Protein AF-E1QPU1-F1 (afdb_monomer_lite)

Radius of gyration: 16.57 Å; chains: 1; bounding box: 40×19×54 Å

Sequence (77 aa):
MQSNKYELRRKSISITVKELYMLFMYGDHTYRLIIRRDDDCARLILVSDDYEEIESKCLDNVGLNTVMNFLRTALPH

pLDDT: mean 87.12, std 14.65, range [42.75, 97.75]

Foldseek 3Di:
DDDPPPPPPPDPDWDFDPWDWDWDDDPNKIKTWTWDDDPQFIKIWIAIPVRDIDIDPGHNTDIPVNVVVCCVVVDDD

Organism: Vulcanisaeta distributa (strain DSM 14429 / JCM 11212 / NBRC 100878 / IC-017) (NCBI:txid572478)

Secondary structure (DSSP, 8-state):
---------------B-S--EEEEEETTEEEEEEEEEETTEEEEEEEETT--EEEPPPBS--BHHHHHHHHHHHS--

Structure (mmCIF, N/CA/C/O backbone):
data_AF-E1QPU1-F1
#
_entry.id   AF-E1QPU1-F1
#
loop_
_atom_site.group_PDB
_atom_site.id
_atom_site.type_symbol
_atom_site.label_atom_id
_atom_site.label_alt_id
_atom_site.label_comp_id
_atom_site.label_asym_id
_atom_site.label_entity_id
_atom_site.label_seq_id
_atom_site.pdbx_PDB_ins_code
_atom_site.Cartn_x
_atom_site.Cartn_y
_atom_site.Cartn_z
_atom_site.occupancy
_atom_site.B_iso_or_equiv
_atom_site.auth_seq_id
_atom_site.auth_comp_id
_atom_site.auth_asym_id
_atom_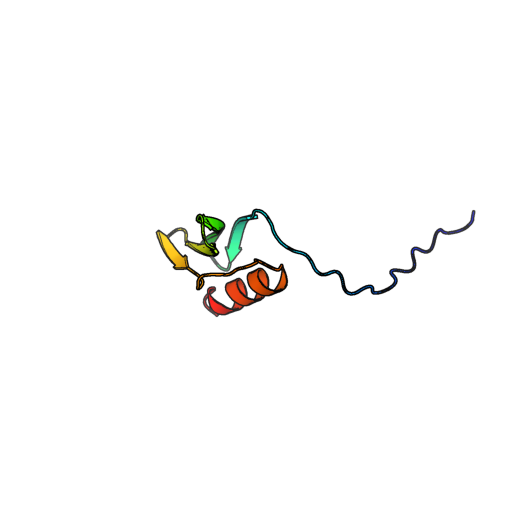site.auth_atom_id
_atom_site.pdbx_PDB_model_num
ATOM 1 N N . MET A 1 1 ? 24.446 -0.401 42.442 1.00 42.75 1 MET A N 1
ATOM 2 C CA . MET A 1 1 ? 23.739 0.058 41.226 1.00 42.75 1 MET A CA 1
ATOM 3 C C . MET A 1 1 ? 22.916 -1.106 40.696 1.00 42.75 1 MET A C 1
ATOM 5 O O . MET A 1 1 ? 23.497 -2.075 40.229 1.00 42.75 1 MET A O 1
ATOM 9 N N . GLN A 1 2 ? 21.592 -1.076 40.867 1.00 43.41 2 GLN A N 1
ATOM 10 C CA . GLN A 1 2 ? 20.702 -2.094 40.299 1.00 43.41 2 GLN A CA 1
ATOM 11 C C . GLN A 1 2 ? 20.514 -1.807 38.808 1.00 43.41 2 GLN A C 1
ATOM 13 O O . GLN A 1 2 ? 20.084 -0.723 38.424 1.00 43.41 2 GLN A O 1
ATOM 18 N N . SER A 1 3 ? 20.890 -2.777 37.978 1.00 49.38 3 SER A N 1
ATOM 19 C CA . SER A 1 3 ? 20.640 -2.760 36.541 1.00 49.38 3 SER A CA 1
AT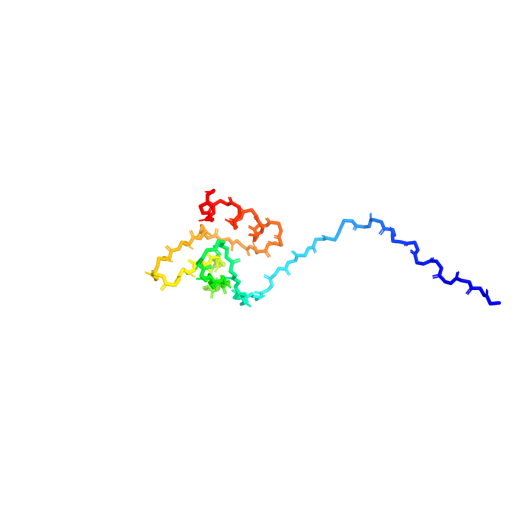OM 20 C C . SER A 1 3 ? 19.137 -2.917 36.308 1.00 49.38 3 SER A C 1
ATOM 22 O O . SER A 1 3 ? 18.567 -3.963 36.624 1.00 49.38 3 SER A O 1
ATOM 24 N N . ASN A 1 4 ? 18.486 -1.869 35.798 1.00 50.28 4 ASN A N 1
ATOM 25 C CA . ASN A 1 4 ? 17.090 -1.917 35.366 1.00 50.28 4 ASN A CA 1
ATOM 26 C C . ASN A 1 4 ? 17.003 -2.779 34.099 1.00 50.28 4 ASN A C 1
ATOM 28 O O . ASN A 1 4 ? 17.123 -2.297 32.973 1.00 50.28 4 ASN A O 1
ATOM 32 N N . LYS A 1 5 ? 16.839 -4.088 34.291 1.00 56.41 5 LYS A N 1
ATOM 33 C CA . LYS A 1 5 ? 16.591 -5.045 33.217 1.00 56.41 5 LYS A CA 1
ATOM 34 C C . LYS A 1 5 ? 15.133 -4.887 32.785 1.00 56.41 5 LYS A C 1
ATOM 36 O O . LYS A 1 5 ? 14.234 -5.415 33.431 1.00 56.41 5 LYS A O 1
ATOM 41 N N . TYR A 1 6 ? 14.889 -4.133 31.714 1.00 61.66 6 TYR A N 1
ATOM 42 C CA . TYR A 1 6 ? 13.573 -4.087 31.079 1.00 61.66 6 TYR A CA 1
ATOM 43 C C . TYR A 1 6 ? 13.257 -5.475 30.511 1.00 61.66 6 TYR A C 1
ATOM 45 O O . TYR A 1 6 ? 13.732 -5.852 29.441 1.00 61.66 6 TYR A O 1
ATOM 53 N N . GLU A 1 7 ? 12.472 -6.267 31.236 1.00 59.00 7 GLU A N 1
ATOM 54 C CA . GLU A 1 7 ? 11.844 -7.449 30.662 1.00 59.00 7 GLU A CA 1
ATOM 55 C C . GLU A 1 7 ? 10.768 -6.983 29.678 1.00 59.00 7 GLU A C 1
ATOM 57 O O . GLU A 1 7 ? 9.671 -6.577 30.066 1.00 59.00 7 GLU A O 1
ATOM 62 N N . LEU A 1 8 ? 11.087 -7.031 28.382 1.00 60.84 8 LEU A N 1
ATOM 63 C CA . LEU A 1 8 ? 10.117 -6.893 27.299 1.00 60.84 8 LEU A CA 1
ATOM 64 C C . LEU A 1 8 ? 9.128 -8.067 27.374 1.00 60.84 8 LEU A C 1
ATOM 66 O O . LEU A 1 8 ? 9.277 -9.083 26.693 1.00 60.84 8 LEU A O 1
ATOM 70 N N . ARG A 1 9 ? 8.106 -7.949 28.227 1.00 60.97 9 ARG A N 1
ATOM 71 C CA . ARG A 1 9 ? 6.951 -8.849 28.203 1.00 60.97 9 ARG A CA 1
ATOM 72 C C . ARG A 1 9 ? 6.297 -8.708 26.831 1.00 60.97 9 ARG A C 1
ATOM 74 O O . ARG A 1 9 ? 5.778 -7.644 26.502 1.00 60.97 9 ARG A O 1
ATOM 81 N N . ARG A 1 10 ? 6.326 -9.779 26.031 1.00 59.09 10 ARG A N 1
ATOM 82 C CA . ARG A 1 10 ? 5.670 -9.864 24.718 1.00 59.09 10 ARG A CA 1
ATOM 83 C C . ARG A 1 10 ? 4.148 -9.774 24.885 1.00 59.09 10 ARG A C 1
ATOM 85 O O . ARG A 1 10 ? 3.457 -10.785 24.868 1.00 59.09 10 ARG A O 1
ATOM 92 N N . LYS A 1 11 ? 3.606 -8.570 25.067 1.00 61.75 11 LYS A N 1
ATOM 93 C CA . LYS A 1 11 ? 2.201 -8.305 24.747 1.00 61.75 11 LYS A CA 1
ATOM 94 C C . LYS A 1 11 ? 2.113 -8.179 23.232 1.00 61.75 11 LYS A C 1
ATOM 96 O O . LYS A 1 11 ? 2.897 -7.447 22.636 1.00 61.75 11 LYS A O 1
ATOM 101 N N . SER A 1 12 ? 1.185 -8.897 22.609 1.00 65.81 12 SER A N 1
ATOM 102 C CA . SER A 1 12 ? 0.834 -8.674 21.208 1.00 65.81 12 SER A CA 1
ATOM 103 C C . SER A 1 12 ? 0.292 -7.250 21.077 1.00 65.81 12 SER A C 1
ATOM 105 O O . SER A 1 12 ? -0.83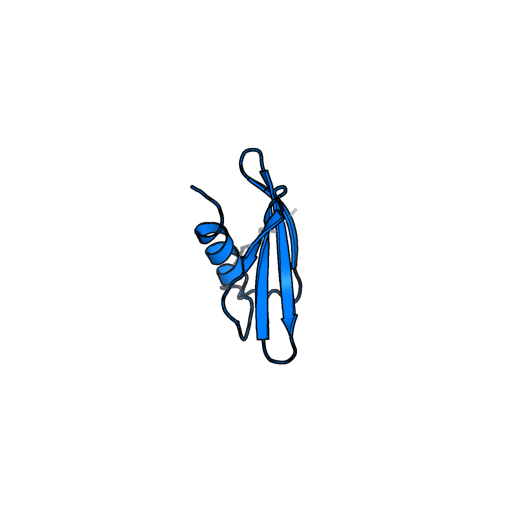5 -6.972 21.487 1.00 65.81 12 SER A O 1
ATOM 107 N N . ILE A 1 13 ? 1.114 -6.329 20.579 1.00 73.62 13 ILE A N 1
ATOM 108 C CA . ILE A 1 13 ? 0.688 -4.957 20.315 1.00 73.62 13 ILE A CA 1
ATOM 109 C C . ILE A 1 13 ? -0.042 -4.976 18.971 1.00 73.62 13 ILE A C 1
ATOM 111 O O . ILE A 1 13 ? 0.556 -5.275 17.940 1.00 73.62 13 ILE A O 1
ATOM 115 N N . SER A 1 14 ? -1.339 -4.671 18.987 1.00 81.25 14 SER A N 1
ATOM 116 C CA . SER A 1 14 ? -2.091 -4.348 17.774 1.00 81.25 14 SER A CA 1
ATOM 117 C C . SER A 1 14 ? -1.930 -2.855 17.502 1.00 81.25 14 SER A C 1
ATOM 119 O O . SER A 1 14 ? -2.381 -2.031 18.297 1.00 81.25 14 SER A O 1
ATOM 121 N N . ILE A 1 15 ? -1.248 -2.507 16.408 1.00 88.94 15 ILE A N 1
ATOM 122 C CA . ILE A 1 15 ? -1.043 -1.116 15.989 1.00 88.94 15 ILE A CA 1
ATOM 123 C C . ILE A 1 15 ? -2.013 -0.808 14.854 1.00 88.94 15 ILE A C 1
ATOM 125 O O . ILE A 1 15 ? -1.927 -1.395 13.773 1.00 88.94 15 ILE A O 1
ATOM 129 N N . THR A 1 16 ? -2.916 0.135 15.108 1.00 92.31 16 THR A N 1
ATOM 130 C CA . THR A 1 16 ? -3.732 0.776 14.075 1.00 92.31 16 THR A CA 1
ATOM 131 C C . THR A 1 16 ? -3.010 2.022 13.580 1.00 92.31 16 THR A C 1
ATOM 133 O O . THR A 1 16 ? -2.619 2.872 14.378 1.00 92.31 16 THR A O 1
ATOM 136 N N . VAL A 1 17 ? -2.849 2.135 12.267 1.00 92.56 17 VAL A N 1
ATOM 137 C CA . VAL A 1 17 ? -2.202 3.265 11.607 1.00 92.56 17 VAL A CA 1
ATOM 138 C C . VAL A 1 17 ? -3.287 4.247 11.178 1.00 92.56 17 VAL A C 1
ATOM 140 O O . VAL A 1 17 ? -4.094 3.965 10.292 1.00 92.56 17 VAL A O 1
ATOM 143 N N . LYS A 1 18 ? -3.355 5.397 11.853 1.00 91.50 18 LYS A N 1
ATOM 144 C CA . LYS A 1 18 ? -4.345 6.437 11.541 1.00 91.50 18 LYS A CA 1
ATOM 145 C C . LYS A 1 18 ? -3.977 7.178 10.267 1.00 91.50 18 LYS A C 1
ATOM 147 O O . LYS A 1 18 ? -4.796 7.234 9.354 1.00 91.50 18 LYS A O 1
ATOM 152 N N . GLU A 1 19 ? -2.737 7.626 10.191 1.00 93.75 19 GLU A N 1
ATOM 153 C CA . GLU A 1 19 ? -2.168 8.325 9.049 1.00 93.75 19 GLU A CA 1
ATOM 154 C C . GLU A 1 19 ? -0.793 7.744 8.758 1.00 93.75 19 GLU A C 1
ATOM 156 O O . GLU A 1 19 ? -0.090 7.281 9.661 1.00 93.75 19 GLU A O 1
ATOM 161 N N . LEU A 1 20 ? -0.431 7.742 7.482 1.00 94.69 20 LEU A N 1
ATOM 162 C CA . LEU A 1 20 ? 0.873 7.305 7.028 1.00 94.69 20 LEU A CA 1
ATOM 163 C C . LEU A 1 20 ? 1.251 8.139 5.820 1.00 94.69 20 LEU A C 1
ATOM 165 O O . LEU A 1 20 ? 0.496 8.208 4.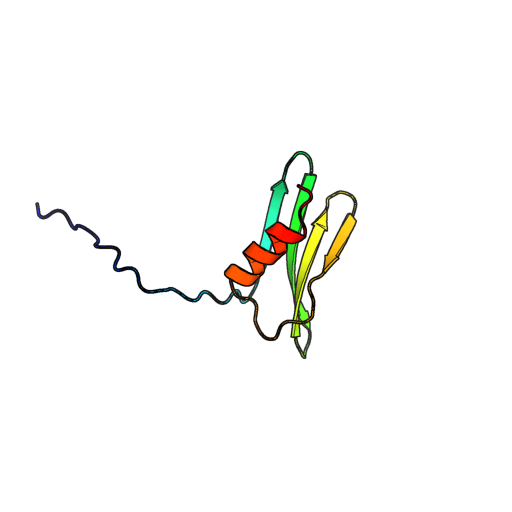853 1.00 94.69 20 LEU A O 1
ATOM 169 N N . TYR A 1 21 ? 2.434 8.727 5.895 1.00 96.06 21 TYR A N 1
ATOM 170 C CA . TYR A 1 21 ? 3.144 9.268 4.756 1.00 96.06 21 TYR A CA 1
ATOM 171 C C . TYR A 1 21 ? 4.572 8.758 4.869 1.00 96.06 21 TYR A C 1
ATOM 173 O O . TYR A 1 21 ? 5.318 9.160 5.762 1.00 96.06 21 TYR A O 1
ATOM 181 N N . MET A 1 22 ? 4.924 7.807 4.015 1.00 96.00 22 MET A N 1
ATOM 182 C CA . MET A 1 22 ? 6.239 7.184 4.016 1.00 96.00 22 MET A CA 1
ATOM 183 C C . MET A 1 22 ? 6.862 7.368 2.642 1.00 96.00 22 MET A C 1
ATOM 185 O O . MET A 1 22 ? 6.276 6.974 1.640 1.00 96.00 22 MET A O 1
ATOM 189 N N . LEU A 1 23 ? 8.056 7.952 2.610 1.00 97.06 23 LEU A N 1
ATOM 190 C CA . LEU A 1 23 ? 8.912 7.979 1.434 1.00 97.06 23 LEU A CA 1
ATOM 191 C C . L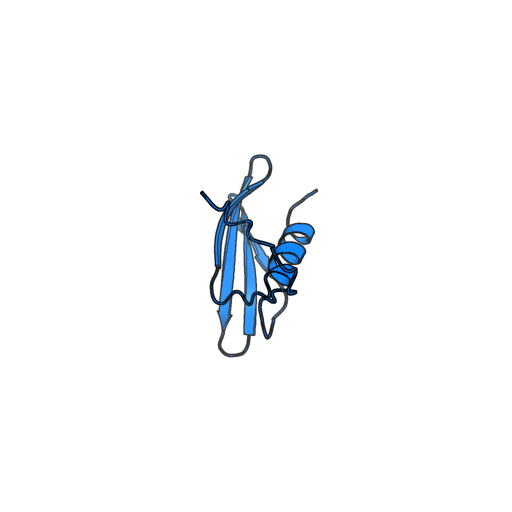EU A 1 23 ? 10.063 7.006 1.685 1.00 97.06 23 LEU A C 1
ATOM 193 O O . LEU A 1 23 ? 10.725 7.104 2.720 1.00 97.06 23 LEU A O 1
ATOM 197 N N . PHE A 1 24 ? 10.274 6.059 0.783 1.00 96.19 24 PHE A N 1
ATOM 198 C CA . PHE A 1 24 ? 11.320 5.050 0.922 1.00 96.19 24 PHE A CA 1
ATOM 199 C C . PHE A 1 24 ? 11.868 4.644 -0.445 1.00 96.19 24 PHE A C 1
ATOM 201 O O . PHE A 1 24 ? 11.227 4.870 -1.467 1.00 96.19 24 PHE A O 1
ATOM 208 N N . MET A 1 25 ? 13.055 4.043 -0.458 1.00 95.50 25 MET A N 1
ATOM 209 C CA . MET A 1 25 ? 13.646 3.463 -1.663 1.00 95.50 25 MET A CA 1
ATOM 210 C C . MET A 1 25 ? 13.546 1.942 -1.616 1.00 95.50 25 MET A C 1
ATOM 212 O O . MET A 1 25 ? 13.717 1.340 -0.550 1.00 95.50 25 MET A O 1
ATOM 216 N N . TYR A 1 26 ? 13.296 1.327 -2.767 1.00 93.06 26 TYR A N 1
ATOM 217 C CA . TYR A 1 26 ? 13.382 -0.117 -2.952 1.00 93.06 26 TYR A CA 1
ATOM 218 C C . TYR A 1 26 ? 14.002 -0.414 -4.320 1.00 93.06 26 TYR A C 1
ATOM 220 O O . TYR A 1 26 ? 13.459 -0.016 -5.350 1.00 93.06 26 TYR A O 1
ATOM 228 N N . GLY A 1 27 ? 15.164 -1.074 -4.317 1.00 90.75 27 GLY A N 1
ATOM 229 C CA . GLY A 1 27 ? 16.034 -1.104 -5.493 1.00 90.75 27 GLY A CA 1
ATOM 230 C C . GLY A 1 27 ? 16.481 0.313 -5.863 1.00 90.75 27 GLY A C 1
ATOM 231 O O . GLY A 1 27 ? 16.878 1.080 -4.983 1.00 90.75 27 GLY A O 1
ATOM 232 N N . ASP A 1 28 ? 16.355 0.656 -7.142 1.00 92.25 28 ASP A N 1
ATOM 233 C CA . ASP A 1 28 ? 16.707 1.975 -7.684 1.00 92.25 28 ASP A CA 1
ATOM 234 C C . ASP A 1 28 ? 15.522 2.959 -7.722 1.00 92.25 28 ASP A C 1
ATOM 236 O O . ASP A 1 28 ? 15.692 4.107 -8.125 1.00 92.25 28 ASP A O 1
ATOM 240 N N . HIS A 1 29 ? 14.338 2.534 -7.265 1.00 92.69 29 HIS A N 1
ATOM 241 C CA . HIS A 1 29 ? 13.112 3.328 -7.326 1.00 92.69 29 HIS A CA 1
ATOM 242 C C . HIS A 1 29 ? 12.766 3.972 -5.986 1.00 92.69 29 HIS A C 1
ATOM 244 O O . HIS A 1 29 ? 12.909 3.369 -4.912 1.00 92.69 29 HIS A O 1
ATOM 250 N N . THR A 1 30 ? 12.242 5.193 -6.054 1.00 95.69 30 THR A N 1
ATOM 251 C CA . THR A 1 30 ? 11.651 5.881 -4.903 1.00 95.69 30 THR A CA 1
ATOM 252 C C . THR A 1 30 ? 10.144 5.681 -4.879 1.00 95.69 30 THR A C 1
ATOM 254 O O . THR A 1 30 ? 9.447 5.977 -5.842 1.00 95.69 30 THR A O 1
ATOM 257 N N . TYR A 1 31 ? 9.625 5.254 -3.732 1.00 96.88 31 TYR A N 1
ATOM 258 C CA . TYR A 1 31 ? 8.205 5.027 -3.517 1.00 96.88 31 TYR A CA 1
ATOM 259 C C . TYR A 1 31 ? 7.651 5.928 -2.425 1.00 96.88 31 TYR A C 1
ATOM 261 O O . TYR A 1 31 ? 8.266 6.145 -1.375 1.00 96.88 31 TYR A O 1
ATOM 269 N N . ARG A 1 32 ? 6.427 6.396 -2.646 1.00 97.50 32 ARG A N 1
ATOM 270 C CA . ARG A 1 32 ? 5.611 7.085 -1.656 1.00 97.50 32 ARG A CA 1
ATOM 271 C C . ARG A 1 32 ? 4.418 6.214 -1.296 1.00 97.50 32 ARG A C 1
ATOM 273 O O . ARG A 1 32 ? 3.594 5.911 -2.147 1.00 97.50 32 ARG A O 1
ATOM 280 N N . LEU A 1 33 ? 4.305 5.858 -0.023 1.00 97.75 33 LEU A N 1
ATOM 281 C CA . LEU A 1 33 ? 3.144 5.175 0.530 1.00 97.75 33 LEU A CA 1
ATOM 282 C C . LEU A 1 33 ? 2.311 6.153 1.358 1.00 97.75 33 LEU A C 1
ATOM 284 O O . LEU A 1 33 ? 2.814 6.753 2.313 1.00 97.75 33 LEU A O 1
ATOM 288 N N . ILE A 1 34 ? 1.029 6.261 1.021 1.00 97.19 34 ILE A N 1
ATOM 289 C CA . ILE A 1 34 ? 0.053 7.063 1.757 1.00 97.19 34 ILE A CA 1
ATOM 290 C C . ILE A 1 34 ? -1.173 6.239 2.149 1.00 97.19 34 ILE A C 1
ATOM 292 O O . ILE A 1 34 ? -1.561 5.298 1.458 1.00 97.19 34 ILE A O 1
ATOM 296 N N . ILE A 1 35 ? -1.799 6.612 3.265 1.00 96.88 35 ILE A N 1
ATOM 297 C CA . ILE A 1 35 ? -3.168 6.192 3.581 1.00 96.88 35 ILE A CA 1
ATOM 298 C C . ILE A 1 35 ? -4.106 7.317 3.150 1.00 96.88 35 ILE A C 1
ATOM 300 O O . ILE A 1 35 ? -4.048 8.409 3.715 1.00 96.88 35 ILE A O 1
ATOM 304 N N . ARG A 1 36 ? -4.991 7.044 2.190 1.00 95.50 36 ARG A N 1
ATOM 305 C CA . ARG A 1 36 ? -6.121 7.920 1.850 1.00 95.50 36 ARG A CA 1
ATOM 306 C C . ARG A 1 36 ? -7.353 7.435 2.606 1.00 95.50 36 ARG A C 1
ATOM 308 O O . ARG A 1 36 ? -7.612 6.234 2.642 1.00 95.50 36 ARG A O 1
ATOM 315 N N . ARG A 1 37 ? -8.084 8.346 3.245 1.00 92.88 37 ARG A N 1
ATOM 316 C CA . ARG A 1 37 ? -9.354 8.050 3.918 1.00 92.88 37 ARG A CA 1
ATOM 317 C C . ARG A 1 37 ? -10.446 8.858 3.245 1.00 92.88 37 ARG A C 1
ATOM 319 O O . ARG A 1 37 ? -10.385 10.082 3.274 1.00 92.88 37 ARG A O 1
ATOM 326 N N . ASP A 1 38 ? -11.396 8.146 2.669 1.00 88.19 38 ASP A N 1
ATOM 327 C CA . ASP A 1 38 ? -12.652 8.694 2.177 1.00 88.19 38 ASP A CA 1
ATOM 328 C C . ASP A 1 38 ? -13.737 8.429 3.237 1.00 88.19 38 ASP A C 1
ATOM 330 O O . ASP A 1 38 ? -13.483 7.706 4.207 1.00 88.19 38 ASP A O 1
ATOM 334 N N . ASP A 1 39 ? -14.933 8.997 3.064 1.00 83.62 39 ASP A N 1
ATOM 335 C CA . ASP A 1 39 ? -15.992 8.980 4.089 1.00 83.62 39 ASP A CA 1
ATOM 336 C C . ASP A 1 39 ? -16.324 7.567 4.610 1.00 83.62 39 ASP A C 1
ATOM 338 O O . ASP A 1 39 ? -16.541 7.388 5.809 1.00 83.62 39 ASP A O 1
ATOM 342 N N . ASP A 1 40 ? -16.261 6.553 3.739 1.00 88.19 40 ASP A N 1
ATOM 343 C CA . ASP A 1 40 ? -16.661 5.182 4.070 1.00 88.19 40 ASP A CA 1
ATOM 344 C C . ASP A 1 40 ? -15.498 4.183 4.195 1.00 88.19 40 ASP A C 1
ATOM 346 O O . ASP A 1 40 ? -15.717 3.067 4.667 1.00 88.19 40 ASP A O 1
ATOM 350 N N . CYS A 1 41 ? -14.262 4.530 3.796 1.00 93.56 41 CYS A N 1
ATOM 351 C CA . CYS A 1 41 ? -13.115 3.633 3.992 1.00 93.56 41 CYS A CA 1
ATOM 352 C C . CYS A 1 41 ? -11.726 4.245 3.808 1.00 93.56 41 CYS A C 1
ATOM 354 O O . CYS A 1 41 ? -11.536 5.337 3.278 1.00 93.56 41 CYS A O 1
ATOM 356 N N . ALA A 1 42 ? -10.717 3.478 4.226 1.00 95.31 42 ALA A N 1
ATOM 357 C CA . ALA A 1 42 ? -9.311 3.753 3.976 1.00 95.31 42 ALA A CA 1
ATOM 358 C C . ALA A 1 42 ? -8.757 2.924 2.808 1.00 95.31 42 ALA A C 1
ATOM 360 O O . ALA A 1 42 ? -9.109 1.757 2.631 1.00 95.31 42 ALA A O 1
ATOM 361 N N . ARG A 1 43 ? -7.819 3.502 2.060 1.00 96.69 43 ARG A N 1
ATOM 362 C CA . ARG A 1 43 ? -7.016 2.834 1.031 1.00 96.69 43 ARG A CA 1
ATOM 363 C C . ARG A 1 43 ? -5.536 3.105 1.271 1.00 96.69 43 ARG A C 1
ATOM 365 O O . ARG A 1 43 ? -5.154 4.207 1.665 1.00 96.69 43 ARG A O 1
ATOM 372 N N . LEU A 1 44 ? -4.710 2.091 1.042 1.00 97.69 44 LEU A N 1
ATOM 373 C CA . LEU A 1 44 ? -3.265 2.246 0.916 1.00 97.69 44 LEU A CA 1
ATOM 374 C C . LEU A 1 44 ? -2.945 2.542 -0.541 1.00 97.69 44 LEU A C 1
ATOM 376 O O . LEU A 1 44 ? -3.444 1.847 -1.421 1.00 97.69 44 LEU A O 1
ATOM 380 N N . ILE A 1 45 ? -2.120 3.552 -0.773 1.00 97.31 45 ILE A N 1
ATOM 381 C CA . ILE A 1 45 ? -1.738 3.989 -2.111 1.00 97.31 45 ILE A CA 1
ATOM 382 C C . ILE A 1 45 ? -0.222 4.045 -2.159 1.00 97.31 45 ILE A C 1
ATOM 384 O O . ILE A 1 45 ? 0.396 4.776 -1.379 1.00 97.31 45 ILE A O 1
ATOM 388 N N . LEU A 1 46 ? 0.363 3.252 -3.048 1.00 97.44 46 LEU A N 1
ATOM 389 C CA . LEU A 1 46 ? 1.785 3.262 -3.348 1.00 97.44 46 LEU A CA 1
ATOM 390 C C . LEU A 1 46 ? 1.993 3.950 -4.692 1.00 97.44 46 LEU A C 1
ATOM 392 O O . LEU A 1 46 ? 1.379 3.551 -5.675 1.00 97.44 46 LEU A O 1
ATOM 396 N N . VAL A 1 47 ? 2.860 4.955 -4.723 1.00 96.81 47 VAL A N 1
ATOM 397 C CA . VAL A 1 47 ? 3.205 5.703 -5.934 1.00 96.81 47 VAL A CA 1
ATOM 398 C C . VAL A 1 47 ? 4.705 5.578 -6.171 1.00 96.81 47 VAL A C 1
ATOM 400 O O . VAL A 1 47 ? 5.475 5.900 -5.260 1.00 96.81 47 VAL A O 1
ATOM 403 N N . SER A 1 48 ? 5.117 5.100 -7.345 1.00 95.12 48 SER A N 1
ATOM 404 C CA . SER A 1 48 ? 6.526 5.079 -7.765 1.00 95.12 48 SER A CA 1
ATOM 405 C C . SER A 1 48 ? 6.972 6.433 -8.335 1.00 95.12 48 SER A C 1
ATOM 407 O O . SER A 1 48 ? 6.161 7.326 -8.595 1.00 95.12 48 SER A O 1
ATOM 409 N N . ASP A 1 49 ? 8.276 6.603 -8.524 1.00 92.12 49 ASP A N 1
ATOM 410 C CA . ASP A 1 49 ? 8.877 7.753 -9.207 1.00 92.12 49 ASP A CA 1
ATOM 411 C C . ASP A 1 49 ? 8.502 7.846 -10.692 1.00 92.12 49 ASP A C 1
ATOM 413 O O . ASP A 1 49 ? 8.408 8.953 -11.224 1.00 92.12 49 ASP A O 1
ATOM 417 N N . ASP A 1 50 ? 8.182 6.713 -11.314 1.00 90.19 50 ASP A N 1
ATOM 418 C CA . ASP A 1 50 ? 7.613 6.624 -12.663 1.00 90.19 50 ASP A CA 1
ATOM 419 C C . ASP A 1 50 ? 6.099 6.932 -12.715 1.00 90.19 50 ASP A C 1
ATOM 421 O O . ASP A 1 50 ? 5.464 6.789 -13.759 1.00 90.19 50 ASP A O 1
ATOM 425 N N . TYR A 1 51 ? 5.514 7.402 -11.604 1.00 85.88 51 TYR A N 1
ATOM 426 C CA . TYR A 1 51 ? 4.089 7.723 -11.444 1.00 85.88 51 TYR A CA 1
ATOM 427 C C . TYR A 1 51 ? 3.138 6.527 -11.612 1.00 85.88 51 TYR A C 1
ATOM 429 O O . TYR A 1 51 ? 1.942 6.720 -11.845 1.00 85.88 51 TYR A O 1
ATOM 437 N N . GLU A 1 52 ? 3.625 5.294 -11.447 1.00 91.44 52 GLU A N 1
ATOM 438 C CA . GLU A 1 52 ? 2.739 4.138 -11.326 1.00 91.44 52 GLU A CA 1
ATOM 439 C C . GLU A 1 52 ? 2.064 4.148 -9.952 1.00 91.44 52 GLU A C 1
ATOM 441 O O . GLU A 1 52 ? 2.723 4.289 -8.918 1.00 91.44 52 GLU A O 1
ATOM 446 N N . GLU A 1 53 ? 0.740 3.997 -9.942 1.00 94.69 53 GLU A N 1
ATOM 447 C CA . GLU A 1 53 ? -0.076 4.003 -8.730 1.00 94.69 53 GLU A CA 1
ATOM 448 C C . GLU A 1 53 ? -0.701 2.624 -8.508 1.00 94.69 53 GLU A C 1
ATOM 450 O O . GLU A 1 53 ? -1.414 2.088 -9.359 1.00 94.69 53 GLU A O 1
ATOM 455 N N . ILE A 1 54 ? -0.438 2.051 -7.335 1.00 95.62 54 ILE A N 1
ATOM 456 C CA . ILE A 1 54 ? -1.039 0.801 -6.875 1.00 95.62 54 ILE A CA 1
ATOM 457 C C . ILE A 1 54 ? -1.887 1.125 -5.654 1.00 95.62 54 ILE A C 1
ATOM 459 O O . ILE A 1 54 ? -1.378 1.592 -4.634 1.00 95.62 54 ILE A O 1
ATOM 463 N N . GLU A 1 55 ? -3.180 0.828 -5.735 1.00 96.19 55 GLU A N 1
ATOM 464 C CA . GLU A 1 55 ? -4.114 1.027 -4.631 1.00 96.19 55 GLU A CA 1
ATOM 465 C C . GLU A 1 55 ? -4.564 -0.305 -4.018 1.00 96.19 55 GLU A C 1
ATOM 467 O O . GLU A 1 55 ? -4.782 -1.309 -4.705 1.00 96.19 55 GLU A O 1
ATOM 472 N N . SER A 1 56 ? -4.754 -0.323 -2.699 1.00 96.50 56 SER A N 1
ATOM 473 C CA . SER A 1 56 ? -5.425 -1.433 -2.029 1.00 96.50 56 SER A CA 1
ATOM 474 C C . SER A 1 56 ? -6.935 -1.399 -2.262 1.00 96.50 56 SER A C 1
ATOM 476 O O . SER A 1 56 ? -7.536 -0.372 -2.574 1.00 96.50 56 SER A O 1
ATOM 478 N N . LYS A 1 57 ? -7.598 -2.522 -1.965 1.00 95.12 57 LYS A N 1
ATOM 479 C CA . LYS A 1 57 ? -9.051 -2.519 -1.749 1.00 95.12 57 LYS A CA 1
ATOM 480 C C . LYS A 1 57 ? -9.422 -1.575 -0.594 1.00 95.12 57 LYS A C 1
ATOM 482 O O . LYS A 1 57 ? -8.571 -1.213 0.217 1.00 95.12 57 LYS A O 1
ATOM 487 N N . CYS A 1 58 ? -10.698 -1.215 -0.536 1.00 95.50 58 CYS A N 1
ATOM 488 C CA . CYS A 1 58 ? -11.325 -0.460 0.548 1.00 95.50 58 CYS A CA 1
ATOM 489 C C . CYS A 1 58 ? -11.183 -1.229 1.878 1.00 95.50 58 CYS A C 1
ATOM 491 O O . CYS A 1 58 ? -11.444 -2.434 1.926 1.00 95.50 58 CYS A O 1
ATOM 493 N N . LEU A 1 59 ? -10.706 -0.552 2.924 1.00 94.69 59 LEU A N 1
ATOM 494 C CA . LEU A 1 59 ? -10.414 -1.120 4.242 1.00 94.69 59 LEU A CA 1
ATOM 495 C C . LEU A 1 59 ? -11.149 -0.338 5.333 1.00 94.69 59 LEU A C 1
ATOM 497 O O . LEU A 1 59 ? -11.000 0.881 5.425 1.00 94.69 59 LEU A O 1
ATOM 501 N N . ASP A 1 60 ? -11.824 -1.044 6.237 1.00 92.25 60 ASP A N 1
ATOM 502 C CA . ASP A 1 60 ? -12.440 -0.428 7.425 1.00 92.25 60 ASP A CA 1
ATOM 503 C C . ASP A 1 60 ? -11.370 0.140 8.378 1.00 92.25 60 ASP A C 1
ATOM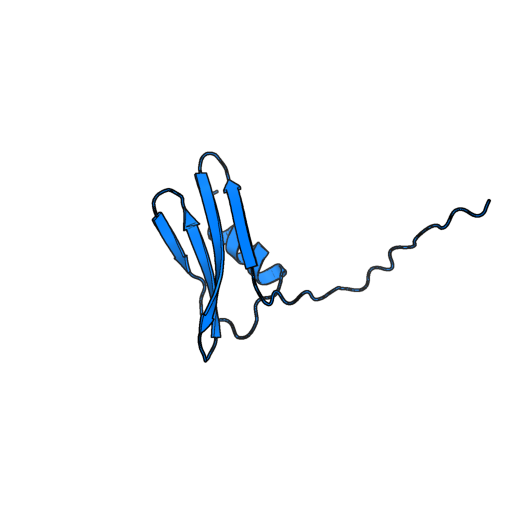 505 O O . ASP A 1 60 ? -11.532 1.179 9.019 1.00 92.25 60 ASP A O 1
ATOM 509 N N . ASN A 1 61 ? -10.230 -0.553 8.470 1.00 90.94 61 ASN A N 1
ATOM 510 C CA . ASN A 1 61 ? -9.089 -0.178 9.293 1.00 90.94 61 ASN A CA 1
ATOM 511 C C . ASN A 1 61 ? -7.767 -0.552 8.605 1.00 90.94 61 ASN A C 1
ATOM 513 O O . ASN A 1 61 ? -7.652 -1.585 7.948 1.00 90.94 61 ASN A O 1
ATOM 517 N N . VAL A 1 62 ? -6.735 0.258 8.839 1.00 94.56 62 VAL A N 1
ATOM 518 C CA . VAL A 1 62 ? -5.360 -0.010 8.428 1.00 94.56 62 VAL A CA 1
ATOM 519 C C . VAL A 1 62 ? -4.539 -0.408 9.654 1.00 94.56 62 VAL A C 1
ATOM 521 O O . VAL A 1 62 ? -4.128 0.429 10.456 1.00 94.56 62 VAL A O 1
ATOM 524 N N . GLY A 1 63 ? -4.284 -1.706 9.805 1.00 94.88 63 GLY A N 1
ATOM 525 C CA . GLY A 1 63 ? -3.310 -2.214 10.771 1.00 94.88 63 GLY A CA 1
ATOM 526 C C . GLY A 1 63 ? -1.889 -2.177 10.210 1.00 94.88 63 GLY A C 1
ATOM 527 O O . GLY A 1 63 ? -1.698 -2.260 8.997 1.00 94.88 63 GLY A O 1
ATOM 528 N N . LEU A 1 64 ? -0.875 -2.141 11.081 1.00 92.88 64 LEU A N 1
ATOM 529 C CA . LEU A 1 64 ? 0.527 -2.206 10.641 1.00 92.88 64 LEU A CA 1
ATOM 530 C C . LEU A 1 64 ? 0.808 -3.469 9.804 1.00 92.88 64 LEU A C 1
ATOM 532 O O . LEU A 1 64 ? 1.488 -3.397 8.787 1.00 92.88 64 LEU A O 1
ATOM 536 N N . ASN A 1 65 ? 0.223 -4.616 10.167 1.00 93.12 65 ASN A N 1
ATOM 537 C CA . ASN A 1 65 ? 0.347 -5.841 9.368 1.00 93.12 65 ASN A CA 1
ATOM 538 C C . ASN A 1 65 ? -0.259 -5.694 7.966 1.00 93.12 65 ASN A C 1
ATOM 540 O O . ASN A 1 65 ? 0.298 -6.230 7.012 1.00 93.12 65 ASN A O 1
ATOM 544 N N . THR A 1 66 ? -1.367 -4.962 7.829 1.00 95.25 66 THR A N 1
ATOM 545 C CA . THR A 1 66 ? -1.982 -4.677 6.526 1.00 95.25 66 THR A CA 1
ATOM 546 C C . THR A 1 66 ? -1.037 -3.857 5.656 1.00 95.25 66 THR A C 1
ATOM 548 O O . THR A 1 66 ? -0.838 -4.205 4.497 1.00 95.25 66 THR A O 1
ATOM 551 N N . VAL A 1 67 ? -0.386 -2.839 6.230 1.00 95.81 67 VAL A N 1
ATOM 552 C CA . VAL A 1 67 ? 0.641 -2.039 5.542 1.00 95.81 67 VAL A CA 1
ATOM 553 C C . VAL A 1 67 ? 1.796 -2.918 5.063 1.00 95.81 67 VAL A C 1
ATOM 555 O O . VAL A 1 67 ? 2.155 -2.887 3.889 1.00 95.81 67 VAL A O 1
ATOM 558 N N . MET A 1 68 ? 2.349 -3.746 5.953 1.00 94.69 68 MET A N 1
ATOM 559 C CA . MET A 1 68 ? 3.486 -4.608 5.615 1.00 94.69 68 MET A CA 1
ATOM 560 C C . MET A 1 68 ? 3.130 -5.645 4.544 1.00 94.69 68 MET A C 1
ATOM 562 O O . MET A 1 68 ? 3.934 -5.911 3.655 1.00 94.69 68 MET A O 1
ATOM 566 N N . ASN A 1 69 ? 1.931 -6.228 4.605 1.00 95.31 69 ASN A N 1
ATOM 567 C CA . ASN A 1 69 ? 1.472 -7.188 3.603 1.00 95.31 69 ASN A CA 1
ATOM 568 C C . ASN A 1 69 ? 1.199 -6.524 2.250 1.00 95.31 69 ASN A C 1
ATOM 570 O O . ASN A 1 69 ? 1.520 -7.108 1.217 1.00 95.31 69 ASN A O 1
ATOM 574 N N . PHE A 1 70 ? 0.648 -5.308 2.254 1.00 96.56 70 PHE A N 1
ATOM 575 C CA . PHE A 1 70 ? 0.455 -4.524 1.040 1.00 96.56 70 PHE A CA 1
ATOM 576 C C . PHE A 1 70 ? 1.792 -4.253 0.348 1.00 96.56 70 PHE A C 1
ATOM 578 O O . PHE A 1 70 ? 1.941 -4.603 -0.816 1.00 96.56 70 PHE A O 1
ATOM 585 N N . LEU A 1 71 ? 2.797 -3.760 1.080 1.00 95.69 71 LEU A N 1
ATOM 586 C CA . LEU A 1 71 ? 4.138 -3.520 0.533 1.00 95.69 71 LEU A CA 1
ATOM 587 C C . LEU A 1 71 ? 4.777 -4.787 -0.047 1.00 95.69 71 LEU A C 1
ATOM 589 O O . LEU A 1 71 ? 5.321 -4.745 -1.142 1.00 95.69 71 LEU A O 1
ATOM 593 N N . ARG A 1 72 ? 4.661 -5.927 0.645 1.00 94.44 72 ARG A N 1
ATOM 594 C CA . ARG A 1 72 ? 5.166 -7.222 0.146 1.00 94.44 72 ARG A CA 1
ATOM 595 C C . ARG A 1 72 ? 4.515 -7.685 -1.156 1.00 94.44 72 ARG A C 1
ATOM 597 O O . ARG A 1 72 ? 5.108 -8.497 -1.849 1.00 94.44 72 ARG A O 1
ATOM 604 N N . THR A 1 73 ? 3.287 -7.247 -1.416 1.00 94.06 73 THR A N 1
ATOM 605 C CA . THR A 1 73 ? 2.523 -7.637 -2.608 1.00 94.06 73 THR A CA 1
ATOM 606 C C . THR A 1 73 ? 2.704 -6.631 -3.742 1.00 94.06 73 THR A C 1
ATOM 608 O O . THR A 1 73 ? 2.701 -7.019 -4.902 1.00 94.06 73 THR A O 1
ATOM 611 N N . ALA A 1 74 ? 2.814 -5.343 -3.408 1.00 93.62 74 ALA A N 1
ATOM 612 C CA . ALA A 1 74 ? 2.862 -4.248 -4.369 1.00 93.62 74 ALA A CA 1
ATOM 613 C C . ALA A 1 74 ? 4.269 -3.993 -4.921 1.00 93.62 74 ALA A C 1
ATOM 615 O O . ALA A 1 74 ? 4.396 -3.565 -6.062 1.00 93.62 74 ALA A O 1
ATOM 616 N N . LEU A 1 75 ? 5.315 -4.229 -4.125 1.00 91.50 75 LEU A N 1
ATOM 617 C CA . LEU A 1 75 ? 6.683 -4.062 -4.601 1.00 91.50 75 LEU A CA 1
ATOM 618 C C . LEU A 1 75 ? 7.075 -5.241 -5.507 1.00 91.50 75 LEU A C 1
ATOM 620 O O . LEU A 1 75 ? 6.811 -6.390 -5.136 1.00 91.50 75 LEU A O 1
ATOM 624 N N . PRO A 1 76 ? 7.707 -4.979 -6.666 1.00 80.56 76 PRO A N 1
ATOM 625 C CA . PRO A 1 76 ? 8.248 -6.036 -7.514 1.00 80.56 76 PRO A CA 1
ATOM 626 C C . PRO A 1 76 ? 9.302 -6.846 -6.744 1.00 80.56 76 PRO A C 1
ATOM 628 O O . PRO A 1 76 ? 9.989 -6.308 -5.879 1.00 80.56 76 PRO A O 1
ATOM 631 N N . HIS A 1 77 ? 9.380 -8.150 -7.018 1.00 64.31 77 HIS A N 1
ATOM 632 C CA . HIS A 1 77 ? 10.355 -9.055 -6.397 1.00 64.31 77 HIS A CA 1
ATOM 633 C C . HIS A 1 77 ? 11.782 -8.827 -6.893 1.00 64.31 77 HIS A C 1
ATOM 635 O O . HIS A 1 77 ? 11.943 -8.566 -8.106 1.00 64.31 77 HIS A O 1
#